Protein AF-A0A433BFC8-F1 (afdb_monomer_lite)

pLDDT: mean 86.85, std 11.7, range [45.72, 97.5]

Secondary structure (DSSP, 8-state):
-PPPPPHHHHHHS--EEEEETTTTEEEEE-TT--EEESS--HHHHHHHHHH-SEEEE--TTSS-TTTTSPPPPTT--GGGGGT-EEEES--S---HHHHTTSPP-

Sequence (105 aa):
MTQPLSTEDMLKMPNTLLYDPVGEVGAAYDGLHRLITERASPELVEYALNDGYQDAPWDPAKHDPNGDWNPLPSWLQGEVLHRCVLYWIKSGDETDEDLLKIPAA

Structure (mmCIF, N/CA/C/O backbone):
data_AF-A0A433BFC8-F1
#
_entry.id   AF-A0A433BFC8-F1
#
loop_
_atom_site.group_PDB
_atom_site.id
_atom_site.type_symbol
_atom_site.label_atom_id
_atom_site.label_alt_id
_atom_site.label_comp_id
_atom_site.label_asym_id
_atom_site.label_entity_id
_atom_site.label_seq_id
_atom_site.pdbx_PDB_ins_code
_atom_site.Cartn_x
_atom_site.Cartn_y
_atom_site.Cartn_z
_atom_site.occupancy
_atom_site.B_iso_or_equiv
_atom_site.auth_seq_id
_atom_site.auth_comp_id
_atom_site.auth_asym_id
_atom_site.auth_atom_id
_atom_site.pdbx_PDB_model_num
ATOM 1 N N . MET A 1 1 ? 17.791 16.936 -17.114 1.00 45.72 1 MET A N 1
ATOM 2 C CA . MET A 1 1 ? 18.245 15.533 -17.064 1.00 45.72 1 MET A CA 1
ATOM 3 C C . MET A 1 1 ? 17.913 15.031 -15.677 1.00 45.72 1 MET A C 1
ATOM 5 O O . MET A 1 1 ? 18.510 15.517 -14.723 1.00 45.72 1 MET A O 1
ATOM 9 N N . THR A 1 2 ? 16.896 14.186 -15.560 1.00 55.56 2 THR A N 1
ATOM 10 C CA . THR A 1 2 ? 16.537 13.542 -14.293 1.00 55.56 2 THR A CA 1
ATOM 11 C C . THR A 1 2 ? 17.558 12.435 -14.057 1.00 55.56 2 THR A C 1
ATOM 13 O O . THR A 1 2 ? 17.863 11.687 -14.985 1.00 55.56 2 THR A O 1
ATOM 16 N N . GLN A 1 3 ? 18.185 12.402 -12.882 1.00 63.12 3 GLN A N 1
ATOM 17 C CA . GLN A 1 3 ? 19.065 11.285 -12.542 1.00 63.12 3 GLN A CA 1
ATOM 18 C C . GLN A 1 3 ? 18.205 10.022 -12.404 1.00 63.12 3 GLN A C 1
ATOM 20 O O . GLN A 1 3 ? 17.099 10.137 -11.871 1.00 63.12 3 GLN A O 1
ATOM 25 N N . PRO A 1 4 ? 18.679 8.861 -12.885 1.00 72.31 4 PRO A N 1
ATOM 26 C CA . PRO A 1 4 ? 17.951 7.613 -12.716 1.00 72.31 4 PRO A CA 1
ATOM 27 C C . PRO A 1 4 ? 17.794 7.296 -11.229 1.00 72.31 4 PRO A C 1
ATOM 29 O O . PRO A 1 4 ? 18.689 7.594 -10.428 1.00 72.31 4 PRO A O 1
ATOM 32 N N . LEU A 1 5 ? 16.651 6.720 -10.857 1.00 77.38 5 LEU A N 1
ATOM 33 C CA . LEU A 1 5 ? 16.402 6.310 -9.477 1.00 77.38 5 LEU A CA 1
ATOM 34 C C . LEU A 1 5 ? 17.392 5.208 -9.086 1.00 77.38 5 LEU A C 1
ATOM 36 O O . LEU A 1 5 ? 17.720 4.325 -9.881 1.00 77.38 5 LEU A O 1
ATOM 40 N N . SER A 1 6 ? 17.890 5.252 -7.849 1.00 81.81 6 SER A N 1
ATOM 41 C CA . SER A 1 6 ? 18.718 4.155 -7.356 1.00 81.81 6 SER A CA 1
ATOM 42 C C . SER A 1 6 ? 17.851 2.911 -7.151 1.00 81.81 6 SER A C 1
ATOM 44 O O . SER A 1 6 ? 16.687 3.010 -6.758 1.00 81.81 6 SER A O 1
ATOM 46 N N . THR A 1 7 ? 18.419 1.720 -7.356 1.00 76.12 7 THR A N 1
ATOM 47 C CA . THR A 1 7 ? 17.705 0.457 -7.107 1.00 76.12 7 THR A CA 1
ATOM 48 C C . THR A 1 7 ? 17.169 0.377 -5.674 1.00 76.12 7 THR A C 1
ATOM 50 O O . THR A 1 7 ? 16.093 -0.166 -5.447 1.00 76.12 7 THR A O 1
ATOM 53 N N . GLU A 1 8 ? 17.888 0.943 -4.700 1.00 77.50 8 GLU A N 1
ATOM 54 C CA . GLU A 1 8 ? 17.451 0.964 -3.302 1.00 77.50 8 GLU A CA 1
ATOM 55 C C . GLU A 1 8 ? 16.215 1.851 -3.093 1.00 77.50 8 GLU A C 1
ATOM 57 O O . GLU A 1 8 ? 15.313 1.468 -2.346 1.00 77.50 8 GLU A O 1
ATOM 62 N N . ASP A 1 9 ? 16.142 2.998 -3.770 1.00 80.56 9 ASP A N 1
ATOM 63 C CA . ASP A 1 9 ? 14.978 3.883 -3.700 1.00 80.56 9 ASP A CA 1
ATOM 64 C C . ASP A 1 9 ? 13.767 3.239 -4.380 1.00 80.56 9 ASP A C 1
ATOM 66 O O . ASP A 1 9 ? 12.690 3.184 -3.788 1.00 80.56 9 ASP A O 1
ATOM 70 N N . MET A 1 10 ? 13.955 2.643 -5.564 1.00 79.81 10 MET A N 1
ATOM 71 C CA . MET A 1 10 ? 12.893 1.929 -6.290 1.00 79.81 10 MET A CA 1
ATOM 72 C C . MET A 1 10 ? 12.275 0.800 -5.455 1.00 79.81 10 MET A C 1
ATOM 74 O O . MET A 1 10 ? 11.057 0.599 -5.483 1.00 79.81 10 MET A O 1
ATOM 78 N N . LEU A 1 11 ? 13.108 0.084 -4.687 1.00 79.00 11 LEU A N 1
ATOM 79 C CA . LEU A 1 11 ? 12.681 -1.003 -3.805 1.00 79.00 11 LEU A CA 1
ATOM 80 C C . LEU A 1 11 ? 11.875 -0.527 -2.597 1.00 79.00 11 LEU A C 1
ATOM 82 O O . LEU A 1 11 ? 11.118 -1.327 -2.060 1.00 79.00 11 LEU A O 1
ATOM 86 N N . LYS A 1 12 ? 12.033 0.730 -2.163 1.00 83.69 12 LYS A N 1
ATOM 87 C CA . LYS A 1 12 ? 11.290 1.326 -1.036 1.00 83.69 12 LYS A CA 1
ATOM 88 C C . LYS A 1 12 ? 10.001 2.022 -1.471 1.00 83.69 12 LYS A C 1
ATOM 90 O O . LYS A 1 12 ? 9.190 2.381 -0.623 1.00 83.69 12 LYS A O 1
ATOM 95 N N . MET A 1 13 ? 9.818 2.246 -2.769 1.00 91.00 13 MET A N 1
ATOM 96 C CA . MET A 1 13 ? 8.624 2.897 -3.297 1.00 91.00 13 MET A CA 1
ATOM 97 C C . MET A 1 13 ? 7.396 1.983 -3.204 1.00 91.00 13 MET A C 1
ATOM 99 O O . MET A 1 13 ? 7.536 0.770 -3.412 1.00 91.00 13 MET A O 1
ATOM 103 N N . PRO A 1 14 ? 6.194 2.555 -3.004 1.00 94.12 14 PRO A N 1
ATOM 104 C CA . PRO A 1 14 ? 4.945 1.802 -2.988 1.00 94.12 14 PRO A CA 1
ATOM 105 C C . PRO A 1 14 ? 4.812 0.880 -4.197 1.00 94.12 14 PRO A C 1
ATOM 107 O O . PRO A 1 14 ? 5.022 1.289 -5.336 1.00 94.12 14 PRO A O 1
ATOM 110 N N . ASN A 1 15 ? 4.498 -0.379 -3.933 1.00 93.50 15 ASN A N 1
ATOM 111 C CA . ASN A 1 15 ? 4.299 -1.423 -4.930 1.00 93.50 15 ASN A CA 1
ATOM 112 C C . ASN A 1 15 ? 2.862 -1.940 -4.899 1.00 93.50 15 ASN A C 1
ATOM 114 O O . ASN A 1 15 ? 2.259 -2.154 -5.947 1.00 93.50 15 ASN A O 1
ATOM 118 N N . THR A 1 16 ? 2.299 -2.100 -3.701 1.00 94.00 16 THR A N 1
ATOM 119 C CA . THR A 1 16 ? 0.896 -2.478 -3.509 1.00 94.00 16 THR A CA 1
ATOM 120 C C . THR A 1 16 ? 0.241 -1.640 -2.419 1.00 94.00 16 THR A C 1
ATOM 122 O O . THR A 1 16 ? 0.897 -1.260 -1.446 1.00 94.00 16 THR A O 1
ATOM 125 N N . LEU A 1 17 ? -1.064 -1.417 -2.552 1.00 96.06 17 LEU A N 1
ATOM 126 C CA . LEU A 1 17 ? -1.930 -0.800 -1.553 1.00 96.06 17 LEU A CA 1
ATOM 127 C C . LEU A 1 17 ? -3.005 -1.804 -1.124 1.00 96.06 17 LEU A C 1
ATOM 129 O O . LEU A 1 17 ? -3.788 -2.263 -1.950 1.00 96.06 17 LEU A O 1
ATOM 133 N N . LEU A 1 18 ? -3.077 -2.116 0.167 1.00 95.19 18 LEU A N 1
ATOM 134 C CA . LEU A 1 18 ? -4.222 -2.807 0.750 1.00 95.19 18 LEU A CA 1
ATOM 135 C C . LEU A 1 18 ? -5.220 -1.770 1.250 1.00 95.19 18 LEU A C 1
ATOM 137 O O . LEU A 1 18 ? -4.881 -1.003 2.147 1.00 95.19 18 LEU A O 1
ATOM 141 N N . TYR A 1 19 ? -6.429 -1.752 0.704 1.00 97.19 19 TYR A N 1
ATOM 142 C CA . TYR A 1 19 ? -7.404 -0.696 0.957 1.00 97.19 19 TYR A CA 1
ATOM 143 C C . TYR A 1 19 ? -8.717 -1.245 1.516 1.00 97.19 19 TYR A C 1
ATOM 145 O O . TYR A 1 19 ? -9.269 -2.217 1.000 1.00 97.19 19 TYR A O 1
ATOM 153 N N . ASP A 1 20 ? -9.222 -0.618 2.578 1.00 96.94 20 ASP A N 1
ATOM 154 C CA . ASP A 1 20 ? -10.580 -0.798 3.086 1.00 96.94 20 ASP A CA 1
ATOM 155 C C . ASP A 1 20 ? -11.495 0.311 2.531 1.00 96.94 20 ASP A C 1
ATOM 157 O O . ASP A 1 20 ? -11.427 1.445 3.014 1.00 96.94 20 ASP A O 1
ATOM 161 N N . PRO A 1 21 ? -12.394 0.004 1.578 1.00 95.00 21 PRO A N 1
ATOM 162 C CA . PRO A 1 21 ? -13.270 1.005 0.969 1.00 95.00 21 PRO A CA 1
ATOM 163 C C . PRO A 1 21 ? -14.361 1.534 1.907 1.00 95.00 21 PRO A C 1
ATOM 165 O O . PRO A 1 21 ? -14.963 2.561 1.618 1.00 95.00 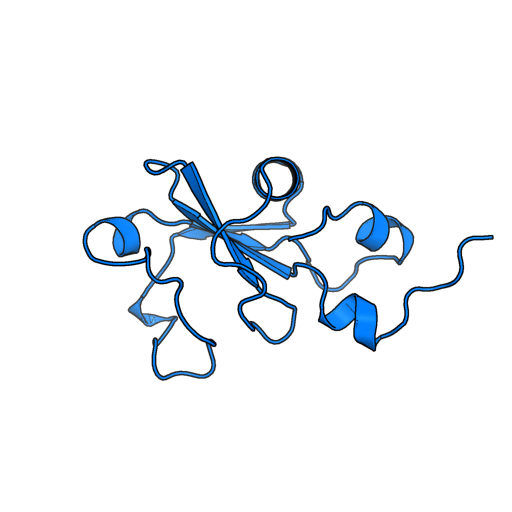21 PRO A O 1
ATOM 168 N N . VAL A 1 22 ? -14.653 0.848 3.018 1.00 95.25 22 VAL A N 1
ATOM 169 C CA . VAL A 1 22 ? -15.674 1.295 3.983 1.00 95.25 22 VAL A CA 1
ATOM 170 C C . VAL A 1 22 ? -15.053 2.169 5.069 1.00 95.25 22 VAL A C 1
ATOM 172 O O . VAL A 1 22 ? -15.661 3.141 5.506 1.00 95.25 22 VAL A O 1
ATOM 175 N N . GLY A 1 23 ? -13.860 1.797 5.536 1.00 93.25 23 GLY A N 1
ATOM 176 C CA . GLY A 1 23 ? -13.096 2.564 6.521 1.00 93.25 23 GLY A CA 1
ATOM 177 C C . GLY A 1 23 ? -12.267 3.702 5.923 1.00 93.25 23 GLY A C 1
ATOM 178 O O . GLY A 1 23 ? -11.704 4.480 6.689 1.00 93.25 23 GLY A O 1
ATOM 179 N N . GLU A 1 24 ? -12.174 3.767 4.590 1.00 95.56 24 GLU A N 1
ATOM 180 C CA . GLU A 1 24 ? -11.352 4.709 3.820 1.00 95.56 24 GLU A CA 1
ATOM 181 C C . GLU A 1 24 ? -9.898 4.763 4.321 1.00 95.56 24 GLU A C 1
ATOM 183 O O . GLU A 1 24 ? -9.304 5.828 4.494 1.00 95.56 24 GLU A O 1
ATOM 188 N N . VAL A 1 25 ? -9.313 3.589 4.5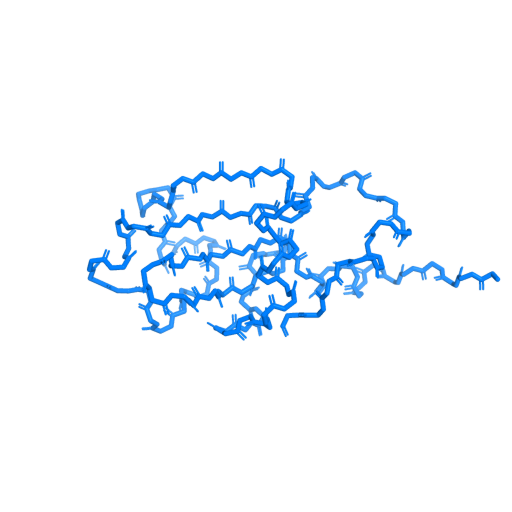77 1.00 96.25 25 VAL A N 1
ATOM 189 C CA . VAL A 1 25 ? -7.933 3.447 5.060 1.00 96.25 25 VAL A CA 1
ATOM 190 C C . VAL A 1 25 ? -7.151 2.493 4.168 1.00 96.25 25 VAL A C 1
ATOM 192 O O . VAL A 1 25 ? -7.640 1.425 3.804 1.00 96.25 25 VAL A O 1
ATOM 195 N N . GLY A 1 26 ? -5.931 2.889 3.807 1.00 96.50 26 GLY A N 1
ATOM 196 C CA . GLY A 1 26 ? -5.022 2.086 2.996 1.00 96.50 26 GLY A CA 1
ATOM 197 C C . GLY A 1 26 ? -3.679 1.867 3.682 1.00 96.50 26 GLY A C 1
ATOM 198 O O . GLY A 1 26 ? -3.178 2.773 4.338 1.00 96.50 26 GLY A O 1
ATOM 199 N N . ALA A 1 27 ? -3.083 0.690 3.512 1.00 96.12 27 ALA A N 1
ATOM 200 C CA . ALA A 1 27 ? -1.719 0.375 3.925 1.00 96.12 27 ALA A CA 1
ATOM 201 C C . ALA A 1 27 ? -0.868 0.132 2.681 1.00 96.12 27 ALA A C 1
ATOM 203 O O . ALA A 1 27 ? -1.277 -0.606 1.783 1.00 96.12 27 ALA A O 1
ATOM 204 N N . ALA A 1 28 ? 0.308 0.750 2.628 1.00 95.81 28 ALA A N 1
ATOM 205 C CA . ALA A 1 28 ? 1.204 0.647 1.484 1.00 95.81 28 ALA A CA 1
ATOM 206 C C . ALA A 1 28 ? 2.363 -0.300 1.786 1.00 95.81 28 ALA A C 1
ATOM 208 O O . ALA A 1 28 ? 2.952 -0.262 2.871 1.00 95.81 28 ALA A O 1
ATOM 209 N N . TYR A 1 29 ? 2.715 -1.107 0.792 1.00 92.94 29 TYR A N 1
ATOM 210 C CA . TYR A 1 29 ? 3.803 -2.071 0.862 1.00 92.94 29 TYR A CA 1
ATOM 211 C C . TYR A 1 29 ? 4.797 -1.848 -0.264 1.00 92.94 29 TYR A C 1
ATOM 213 O O . TYR A 1 29 ? 4.424 -1.429 -1.361 1.00 92.94 29 TYR A O 1
ATOM 221 N N . ASP A 1 30 ? 6.056 -2.162 0.006 1.00 90.88 30 ASP A N 1
ATOM 222 C CA . ASP A 1 30 ? 7.136 -2.071 -0.967 1.00 90.88 30 ASP A CA 1
ATOM 223 C C . ASP A 1 30 ? 7.223 -3.312 -1.880 1.00 90.88 30 ASP A C 1
ATOM 225 O O . ASP A 1 30 ? 6.414 -4.240 -1.787 1.00 90.88 30 ASP A O 1
ATOM 229 N N . GLY A 1 31 ? 8.197 -3.333 -2.798 1.00 85.56 31 GLY A N 1
ATOM 230 C CA . GLY A 1 31 ? 8.380 -4.438 -3.754 1.00 85.56 31 GLY A CA 1
ATOM 231 C C . GLY A 1 31 ? 8.825 -5.765 -3.125 1.00 85.56 31 GLY A C 1
ATOM 232 O O . GLY A 1 31 ? 8.726 -6.808 -3.762 1.00 85.56 31 GLY A O 1
ATOM 233 N N . LEU A 1 32 ? 9.287 -5.740 -1.871 1.00 84.31 32 LEU A N 1
ATOM 234 C CA . LEU A 1 32 ? 9.576 -6.923 -1.052 1.00 84.31 32 LEU A CA 1
ATOM 235 C C . LEU A 1 32 ? 8.410 -7.247 -0.110 1.00 84.31 32 LEU A C 1
ATOM 237 O O . LEU A 1 32 ? 8.567 -7.989 0.859 1.00 84.31 32 LEU A O 1
ATOM 241 N N . HIS A 1 33 ? 7.251 -6.653 -0.387 1.00 85.00 33 HIS A N 1
ATOM 242 C CA . HIS A 1 33 ? 6.033 -6.748 0.384 1.00 85.00 33 HIS A CA 1
ATOM 243 C C . HIS A 1 33 ? 6.157 -6.279 1.834 1.00 85.00 33 HIS A C 1
ATOM 245 O O . HIS A 1 33 ? 5.421 -6.766 2.694 1.00 85.00 33 HIS A O 1
ATOM 251 N N . ARG A 1 34 ? 7.105 -5.394 2.156 1.00 87.75 34 ARG A N 1
ATOM 252 C CA . ARG A 1 34 ? 7.280 -4.842 3.508 1.00 87.75 34 ARG A CA 1
ATOM 253 C C . ARG A 1 34 ? 6.342 -3.671 3.707 1.00 87.75 34 ARG A C 1
ATOM 255 O O . ARG A 1 34 ? 6.229 -2.824 2.827 1.00 87.75 34 ARG A O 1
ATOM 262 N N . LEU A 1 35 ? 5.692 -3.621 4.865 1.00 90.62 35 LEU A N 1
ATOM 263 C CA . LEU A 1 35 ? 4.822 -2.510 5.226 1.00 90.62 35 LEU A CA 1
ATOM 264 C C . LEU A 1 35 ? 5.646 -1.216 5.299 1.00 90.62 35 LEU A C 1
ATOM 266 O O . LEU A 1 35 ? 6.572 -1.116 6.103 1.00 90.62 35 LEU A O 1
ATOM 270 N N . ILE A 1 36 ? 5.299 -0.239 4.462 1.00 92.75 36 ILE A N 1
ATOM 271 C CA . ILE A 1 36 ? 5.881 1.108 4.493 1.00 92.75 36 ILE A CA 1
ATOM 272 C C . ILE A 1 36 ? 5.109 1.964 5.503 1.00 92.75 36 ILE A C 1
ATOM 274 O O . ILE A 1 36 ? 5.706 2.628 6.347 1.00 92.75 36 ILE A O 1
ATOM 278 N N . THR A 1 37 ? 3.774 1.921 5.435 1.00 94.75 37 THR A N 1
ATOM 279 C CA . THR A 1 37 ? 2.868 2.646 6.337 1.00 94.75 37 THR A CA 1
ATOM 280 C C . THR A 1 37 ? 1.539 1.910 6.479 1.00 94.75 37 THR A C 1
ATOM 282 O O . THR A 1 37 ? 1.031 1.333 5.517 1.00 94.75 37 THR A O 1
ATOM 285 N N . GLU A 1 38 ? 0.938 1.976 7.669 1.00 95.75 38 GLU A N 1
ATOM 286 C CA . GLU A 1 38 ? -0.440 1.515 7.891 1.00 95.75 38 GLU A CA 1
ATOM 287 C C . GLU A 1 38 ? -1.491 2.500 7.370 1.00 95.75 38 GLU A C 1
ATOM 289 O O . GLU A 1 38 ? -2.662 2.142 7.284 1.00 95.75 38 GLU A O 1
ATOM 294 N N . ARG A 1 39 ? -1.111 3.749 7.090 1.00 96.94 39 ARG A N 1
ATOM 295 C CA . ARG A 1 39 ? -2.019 4.804 6.630 1.00 96.94 39 ARG A CA 1
ATOM 296 C C . ARG A 1 39 ? -1.370 5.538 5.470 1.00 96.94 39 ARG A C 1
ATOM 298 O O . ARG A 1 39 ? -0.554 6.428 5.693 1.00 96.94 39 ARG A O 1
ATOM 305 N N . ALA A 1 40 ? -1.716 5.112 4.265 1.00 96.81 40 ALA A N 1
ATOM 306 C CA . ALA A 1 40 ? -1.285 5.722 3.024 1.00 96.81 40 ALA A CA 1
ATOM 307 C C . ALA A 1 40 ? -1.829 7.148 2.904 1.00 96.81 40 ALA A C 1
ATOM 309 O O . ALA A 1 40 ? -2.946 7.439 3.350 1.00 96.81 40 ALA A O 1
ATOM 310 N N . SER A 1 41 ? -1.041 8.023 2.287 1.00 96.88 41 SER A N 1
ATOM 311 C CA . SER A 1 41 ? -1.488 9.362 1.909 1.00 96.88 41 SER A CA 1
ATOM 312 C C . SER A 1 41 ? -2.736 9.312 1.002 1.00 96.88 41 SER A C 1
ATOM 314 O O . SER A 1 41 ? -2.879 8.376 0.205 1.00 96.88 41 SER A O 1
ATOM 316 N N . PRO A 1 42 ? -3.656 10.295 1.087 1.00 96.06 42 PRO A N 1
ATOM 317 C CA . PRO A 1 42 ? -4.806 10.377 0.184 1.00 96.06 42 PRO A CA 1
ATOM 318 C C . PRO A 1 42 ? -4.410 10.363 -1.295 1.00 96.06 42 PRO A C 1
ATOM 320 O O . PRO A 1 42 ? -5.083 9.731 -2.101 1.00 96.06 42 PRO A O 1
ATOM 323 N N . GLU A 1 43 ? -3.291 11.001 -1.635 1.00 97.00 43 GLU A N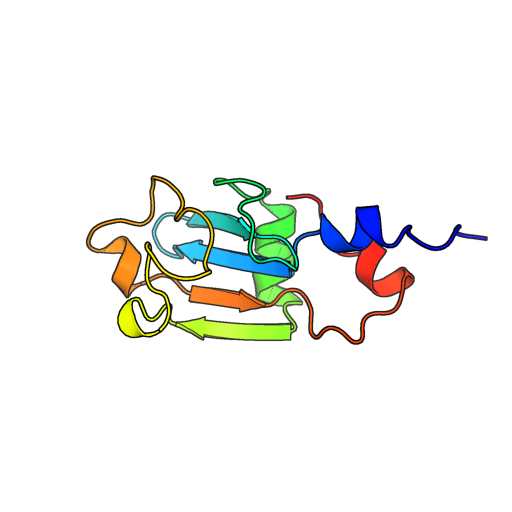 1
ATOM 324 C CA . GLU A 1 43 ? -2.752 11.053 -2.990 1.00 97.00 43 GLU A CA 1
ATOM 325 C C . GLU A 1 43 ? -2.329 9.664 -3.482 1.00 97.00 43 GLU A C 1
ATOM 327 O O . GLU A 1 43 ? -2.605 9.307 -4.626 1.00 97.00 43 GLU A O 1
ATOM 332 N N . LEU A 1 44 ? -1.694 8.851 -2.627 1.00 96.81 44 LEU A N 1
ATOM 333 C CA . LEU A 1 44 ? -1.335 7.479 -2.985 1.00 96.81 44 LEU A CA 1
ATOM 334 C C . LEU A 1 44 ? -2.569 6.590 -3.140 1.00 96.81 44 LEU A C 1
ATOM 336 O O . LEU A 1 44 ? -2.605 5.747 -4.036 1.00 96.81 44 LEU A O 1
ATOM 340 N N . VAL A 1 45 ? -3.570 6.768 -2.275 1.00 97.50 45 VAL A N 1
ATOM 341 C CA . VAL A 1 45 ? -4.849 6.059 -2.397 1.00 97.50 45 VAL A CA 1
ATOM 342 C C . VAL A 1 45 ? -5.498 6.411 -3.732 1.00 97.50 45 VAL A C 1
ATOM 344 O O . VAL A 1 45 ? -5.779 5.518 -4.524 1.00 97.50 45 VAL A O 1
ATOM 347 N N . GLU A 1 46 ? -5.664 7.699 -4.032 1.00 97.19 46 GLU A N 1
ATOM 348 C CA . GLU A 1 46 ? -6.252 8.154 -5.294 1.00 97.19 46 GLU A CA 1
ATOM 349 C C . GLU A 1 46 ? -5.492 7.610 -6.510 1.00 97.19 46 GLU A C 1
ATOM 351 O O . GLU A 1 46 ? -6.119 7.086 -7.432 1.00 97.19 46 GLU A O 1
ATOM 356 N N . TYR A 1 47 ? -4.158 7.654 -6.485 1.00 97.00 47 TYR A N 1
ATOM 357 C CA . TYR A 1 47 ? -3.324 7.096 -7.547 1.00 97.00 47 TYR A CA 1
ATOM 358 C C . TYR A 1 47 ? -3.552 5.590 -7.723 1.00 97.00 47 TYR A C 1
ATOM 360 O O . TYR A 1 47 ? -3.796 5.126 -8.830 1.00 97.00 47 TYR A O 1
ATOM 368 N N . ALA A 1 48 ? -3.530 4.806 -6.643 1.00 96.62 48 ALA A N 1
ATOM 369 C CA . ALA A 1 48 ? -3.708 3.356 -6.730 1.00 96.62 48 ALA A CA 1
ATOM 370 C C . ALA A 1 48 ? -5.093 2.956 -7.268 1.00 96.62 48 ALA A C 1
ATOM 372 O O . ALA A 1 48 ? -5.207 1.959 -7.977 1.00 96.62 48 ALA A O 1
ATOM 373 N N . LEU A 1 49 ? -6.136 3.725 -6.940 1.00 95.94 49 LEU A N 1
ATOM 374 C CA . LEU A 1 49 ? -7.509 3.444 -7.361 1.00 95.94 49 LEU A CA 1
ATOM 375 C C . LEU A 1 49 ? -7.769 3.800 -8.833 1.00 95.94 49 LEU A C 1
ATOM 377 O O . LEU A 1 49 ? -8.603 3.152 -9.463 1.00 95.94 49 LEU A O 1
ATOM 381 N N . ASN A 1 50 ? -7.101 4.828 -9.366 1.00 96.00 50 ASN A N 1
ATOM 382 C CA . ASN A 1 50 ? -7.346 5.326 -10.726 1.00 96.00 50 ASN A CA 1
ATOM 383 C C . ASN A 1 50 ? -6.296 4.866 -11.743 1.00 96.00 50 ASN A C 1
ATOM 385 O O . ASN A 1 50 ? -6.640 4.587 -12.890 1.00 96.00 50 ASN A O 1
ATOM 389 N N . ASP A 1 51 ? -5.036 4.788 -11.320 1.00 94.38 51 ASP A N 1
ATOM 390 C CA . ASP A 1 51 ? -3.868 4.535 -12.169 1.00 94.38 51 ASP A CA 1
ATOM 391 C C . ASP A 1 51 ? -3.138 3.230 -11.799 1.00 94.38 51 ASP A C 1
ATOM 393 O O . ASP A 1 51 ? -2.110 2.901 -12.392 1.00 94.38 51 ASP A O 1
ATOM 397 N N . GLY A 1 52 ? -3.656 2.474 -10.824 1.00 90.94 52 GLY A N 1
ATOM 398 C CA . GLY A 1 52 ? -3.123 1.168 -10.449 1.00 90.94 52 GLY A CA 1
ATOM 399 C C . GLY A 1 52 ? -3.115 0.184 -11.621 1.00 90.94 52 GLY A C 1
ATOM 400 O O . GLY A 1 52 ? -3.999 0.179 -12.476 1.00 90.94 52 GLY A O 1
ATOM 401 N N . TYR A 1 53 ? -2.109 -0.686 -11.643 1.00 93.56 53 TYR A N 1
ATOM 402 C CA . TYR A 1 53 ? -1.931 -1.698 -12.680 1.00 93.56 53 TYR A CA 1
ATOM 403 C C . TYR A 1 53 ? -3.052 -2.749 -12.676 1.00 93.56 53 TYR A C 1
ATOM 405 O O . TYR A 1 53 ? -3.545 -3.142 -13.734 1.00 93.56 53 TYR A O 1
ATOM 413 N N . GLN A 1 54 ? -3.441 -3.224 -11.492 1.00 95.00 54 GLN A N 1
ATOM 414 C CA . GLN A 1 54 ? -4.529 -4.187 -11.314 1.00 95.00 54 GLN A CA 1
ATOM 415 C C . GLN A 1 54 ? -5.033 -4.177 -9.869 1.00 95.00 54 GLN A C 1
ATOM 417 O O . GLN A 1 54 ? -4.338 -3.715 -8.961 1.00 95.00 54 GLN A O 1
ATOM 422 N N . ASP A 1 55 ? -6.195 -4.780 -9.643 1.00 95.25 55 ASP A N 1
ATOM 423 C CA . ASP A 1 55 ? -6.769 -4.985 -8.320 1.00 95.25 55 ASP A CA 1
ATOM 424 C C . ASP A 1 55 ? -7.357 -6.393 -8.154 1.00 95.25 55 ASP A C 1
ATOM 426 O O . ASP A 1 55 ? -7.686 -7.086 -9.120 1.00 95.25 55 ASP A O 1
ATOM 430 N N . ALA A 1 56 ? -7.459 -6.839 -6.904 1.00 93.62 56 ALA A N 1
ATOM 431 C CA . ALA A 1 56 ? -8.154 -8.067 -6.548 1.00 93.62 56 ALA A CA 1
ATOM 432 C C . ALA A 1 56 ? -8.695 -7.999 -5.113 1.00 93.62 56 ALA A C 1
ATOM 434 O O . ALA A 1 56 ? -8.066 -7.386 -4.246 1.00 93.62 56 ALA A O 1
ATOM 435 N N . PRO A 1 57 ? -9.813 -8.685 -4.810 1.00 93.25 57 PRO A N 1
ATOM 436 C CA . PRO A 1 57 ? -10.251 -8.865 -3.432 1.00 93.25 57 PRO A CA 1
ATOM 437 C C . PRO A 1 57 ? -9.143 -9.479 -2.574 1.00 93.25 57 PRO A C 1
ATOM 439 O O . PRO A 1 57 ? -8.449 -10.406 -3.008 1.00 93.25 57 PRO A O 1
ATOM 442 N N . TRP A 1 58 ? -9.001 -8.994 -1.341 1.00 88.81 58 TRP A N 1
ATOM 443 C CA . TRP A 1 58 ? -8.101 -9.603 -0.375 1.00 88.81 58 TRP A CA 1
ATOM 444 C C . TRP A 1 58 ? -8.561 -11.025 -0.052 1.00 88.81 58 TRP A C 1
ATOM 446 O O . TRP A 1 58 ? -9.706 -11.261 0.334 1.00 88.81 58 TRP A O 1
ATOM 456 N N . ASP A 1 59 ? -7.644 -11.978 -0.188 1.00 84.75 59 ASP A N 1
ATOM 457 C CA . ASP A 1 59 ? -7.886 -13.386 0.112 1.00 84.75 59 ASP A CA 1
ATOM 458 C C . ASP A 1 59 ? -6.971 -13.824 1.262 1.00 84.75 59 ASP A C 1
ATOM 460 O O . ASP A 1 59 ? -5.806 -14.123 1.001 1.00 84.75 59 ASP A O 1
ATOM 464 N N . PRO A 1 60 ? -7.460 -13.894 2.516 1.00 77.12 60 PRO A N 1
ATOM 465 C CA . PRO A 1 60 ? -6.642 -14.284 3.665 1.00 77.12 60 PRO A CA 1
ATOM 466 C C . PRO A 1 60 ? -5.997 -15.671 3.529 1.00 77.12 60 PRO A C 1
ATOM 468 O O . PRO A 1 60 ? -4.982 -15.937 4.164 1.00 77.12 60 PRO A O 1
ATOM 471 N N . ALA A 1 61 ? -6.564 -16.573 2.717 1.00 76.38 61 ALA A N 1
ATOM 472 C CA . ALA A 1 61 ? -6.039 -17.929 2.553 1.00 76.38 61 ALA A CA 1
ATOM 473 C C . ALA A 1 61 ? -4.813 -17.985 1.628 1.00 76.38 61 ALA A C 1
ATOM 475 O O . ALA A 1 61 ? -4.000 -18.900 1.741 1.00 76.38 61 ALA A O 1
ATOM 476 N N . LYS A 1 62 ? -4.667 -17.012 0.721 1.00 72.38 62 LYS A N 1
ATOM 477 C CA . LYS A 1 62 ? -3.486 -16.864 -0.153 1.00 72.38 62 LYS A CA 1
ATOM 478 C C . LYS A 1 62 ? -2.357 -16.069 0.494 1.00 72.38 62 LYS A C 1
ATOM 480 O O . LYS A 1 62 ? -1.279 -15.941 -0.075 1.00 72.38 62 LYS A O 1
ATOM 485 N N . HIS A 1 63 ? -2.631 -15.527 1.667 1.00 66.88 63 HIS A N 1
ATOM 486 C CA . HIS A 1 63 ? -1.936 -14.395 2.230 1.00 66.88 63 HIS A CA 1
ATOM 487 C C . HIS A 1 63 ? -1.804 -14.619 3.733 1.00 66.88 63 HIS A C 1
ATOM 489 O O . HIS A 1 63 ? -2.448 -13.969 4.556 1.00 66.88 63 HIS A O 1
ATOM 495 N N . ASP A 1 64 ? -1.020 -15.648 4.058 1.00 56.78 64 ASP A N 1
ATOM 496 C CA . ASP A 1 64 ? -0.792 -16.097 5.424 1.00 56.78 64 ASP A CA 1
ATOM 497 C C . ASP A 1 64 ? -0.112 -14.975 6.232 1.00 56.78 64 ASP A C 1
ATOM 499 O O . ASP A 1 64 ? 0.975 -14.543 5.844 1.00 56.78 64 ASP A O 1
ATOM 503 N N . PRO A 1 65 ? -0.686 -14.518 7.363 1.00 53.34 65 PRO A N 1
ATOM 504 C CA . PRO A 1 65 ? -0.019 -13.587 8.280 1.00 53.34 65 PRO A CA 1
ATOM 505 C C . PRO A 1 65 ? 1.291 -14.126 8.881 1.00 53.34 65 PRO A C 1
ATOM 507 O O . PRO A 1 65 ? 2.035 -13.362 9.489 1.00 53.34 65 PRO A O 1
ATOM 510 N N . ASN A 1 66 ? 1.557 -15.430 8.749 1.00 54.62 66 ASN A N 1
ATOM 511 C CA . ASN A 1 66 ? 2.817 -16.087 9.109 1.00 54.62 66 ASN A CA 1
ATOM 512 C C . ASN A 1 66 ? 3.659 -16.491 7.881 1.00 54.62 66 ASN A C 1
ATOM 514 O O . ASN A 1 66 ? 4.709 -17.114 8.050 1.00 54.62 66 ASN A O 1
ATOM 518 N N . GLY A 1 67 ? 3.184 -16.201 6.665 1.00 57.38 67 GLY A N 1
ATOM 519 C CA . GLY A 1 67 ? 3.899 -16.443 5.413 1.00 57.38 67 GLY A CA 1
ATOM 520 C C . GLY A 1 67 ? 4.891 -15.324 5.094 1.00 57.38 67 GLY A C 1
ATOM 521 O O . GLY A 1 67 ? 5.121 -14.431 5.903 1.00 57.38 67 GLY A O 1
ATOM 522 N N . ASP A 1 68 ? 5.454 -15.332 3.883 1.00 56.09 68 ASP A N 1
ATOM 523 C CA . ASP A 1 68 ? 6.429 -14.318 3.436 1.00 56.09 68 ASP A CA 1
ATOM 524 C C . ASP A 1 68 ? 5.836 -12.898 3.311 1.00 56.09 68 ASP A C 1
ATOM 526 O O . ASP A 1 68 ? 6.549 -11.948 2.971 1.00 56.09 68 ASP A O 1
ATOM 530 N N . TRP A 1 69 ? 4.537 -12.727 3.588 1.00 61.53 69 TRP A N 1
ATOM 531 C CA . TRP A 1 69 ? 3.936 -11.407 3.659 1.00 61.53 69 TRP A CA 1
ATOM 532 C C . TRP A 1 69 ? 4.251 -10.749 5.005 1.00 61.53 69 TRP A C 1
ATOM 534 O O . TRP A 1 69 ? 3.854 -11.227 6.065 1.00 61.53 69 TRP A O 1
ATOM 544 N N . ASN A 1 70 ? 4.993 -9.640 4.954 1.00 65.31 70 ASN A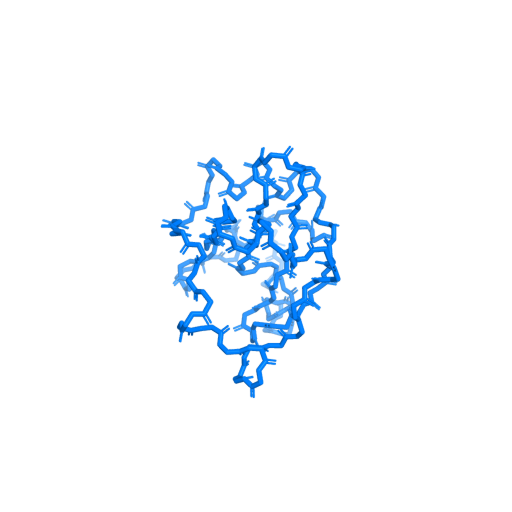 N 1
ATOM 545 C CA . ASN A 1 70 ? 5.347 -8.823 6.118 1.00 65.31 70 ASN A CA 1
ATOM 546 C C . ASN A 1 70 ? 4.084 -8.249 6.817 1.00 65.31 70 ASN A C 1
ATOM 548 O O . ASN A 1 70 ? 2.974 -8.424 6.313 1.00 65.31 70 ASN A O 1
ATOM 552 N N . PRO A 1 71 ? 4.203 -7.575 7.985 1.00 81.19 71 PRO A N 1
ATOM 553 C CA . PRO A 1 71 ? 3.109 -7.484 8.943 1.00 81.19 71 PRO A CA 1
ATOM 554 C C . PRO A 1 71 ? 1.847 -6.867 8.335 1.00 81.19 71 PRO A C 1
ATOM 556 O O . PRO A 1 71 ? 1.887 -5.837 7.655 1.00 81.19 71 PRO A O 1
ATOM 559 N N . LEU A 1 72 ? 0.717 -7.512 8.623 1.00 87.56 72 LEU A N 1
ATOM 560 C CA . LEU A 1 72 ? -0.603 -6.945 8.376 1.00 87.56 72 LEU A CA 1
ATOM 561 C C . LEU A 1 72 ? -0.741 -5.644 9.179 1.00 87.56 72 LEU A C 1
ATOM 563 O O . LEU A 1 72 ? -0.228 -5.567 10.301 1.00 87.56 72 LEU A O 1
ATOM 567 N N . PRO A 1 73 ? -1.426 -4.623 8.643 1.00 91.12 73 PRO A N 1
ATOM 568 C CA . PRO A 1 73 ? -1.602 -3.387 9.371 1.00 91.12 73 PRO A CA 1
ATOM 569 C C . PRO A 1 73 ? -2.571 -3.642 10.528 1.00 91.12 73 PRO A C 1
ATOM 571 O O . PRO A 1 73 ? -3.505 -4.439 10.411 1.00 91.12 73 PRO A O 1
ATOM 574 N N . SER A 1 74 ? -2.377 -2.950 11.648 1.00 91.81 74 SER A N 1
ATOM 575 C CA . SER A 1 74 ? -3.135 -3.184 12.885 1.00 91.81 74 SER A CA 1
ATOM 576 C C . SER A 1 74 ? -4.664 -3.092 12.739 1.00 91.81 74 SER A C 1
ATOM 578 O O . SER A 1 74 ? -5.408 -3.665 13.536 1.00 91.81 74 SER A O 1
ATOM 580 N N . TRP A 1 75 ? -5.149 -2.383 11.717 1.00 93.00 75 TRP A N 1
ATOM 581 C CA . TRP A 1 75 ? -6.570 -2.219 11.424 1.00 93.00 75 TRP A CA 1
ATOM 582 C C . TRP A 1 75 ? -7.184 -3.367 10.605 1.00 93.00 75 TRP A C 1
ATOM 584 O O . TRP A 1 75 ? -8.411 -3.469 10.546 1.00 93.00 75 TRP A O 1
ATOM 594 N N . LEU A 1 76 ? -6.379 -4.238 9.987 1.00 91.00 76 LEU A N 1
ATOM 595 C CA . LEU A 1 76 ? -6.861 -5.333 9.142 1.00 91.00 76 LEU A CA 1
ATOM 596 C C . LEU A 1 76 ? -7.279 -6.534 9.999 1.00 91.00 76 LEU A C 1
ATOM 598 O O . LEU A 1 76 ? -6.551 -7.511 10.165 1.00 91.00 76 LEU A O 1
ATOM 602 N N . GLN A 1 77 ? -8.480 -6.451 10.560 1.00 88.56 77 GLN A N 1
ATOM 603 C CA . GLN A 1 77 ? -9.027 -7.466 11.455 1.00 88.56 77 GLN A CA 1
ATOM 604 C C . GLN A 1 77 ? -10.554 -7.558 11.348 1.00 88.56 77 GLN A C 1
ATOM 606 O O . GLN A 1 77 ? -11.229 -6.611 10.940 1.00 88.56 77 GLN A O 1
ATOM 611 N N . GLY A 1 78 ? -11.111 -8.707 11.740 1.00 88.56 78 GLY A N 1
ATOM 612 C CA . GLY A 1 78 ? -12.556 -8.954 11.715 1.00 88.56 78 GLY A CA 1
ATOM 613 C C . GLY A 1 78 ? -13.155 -8.777 10.317 1.00 88.56 78 GLY A C 1
ATOM 614 O O . GLY A 1 78 ? -12.594 -9.248 9.334 1.00 88.56 78 GLY A O 1
ATOM 615 N N . GLU A 1 79 ? -14.270 -8.054 10.226 1.00 88.00 79 GLU A N 1
ATOM 616 C CA . GLU A 1 79 ? -14.987 -7.795 8.964 1.00 88.00 79 GLU A CA 1
ATOM 617 C C . GLU A 1 79 ? -14.142 -7.066 7.906 1.00 88.00 79 GLU A C 1
ATOM 619 O O . GLU A 1 79 ? -14.427 -7.162 6.713 1.00 88.00 79 GLU A O 1
ATOM 624 N N . VAL A 1 80 ? -13.092 -6.345 8.319 1.00 90.00 80 VAL A N 1
ATOM 625 C CA . VAL A 1 80 ? -12.213 -5.615 7.394 1.00 90.00 80 VAL A CA 1
ATOM 626 C C . VAL A 1 80 ? -11.468 -6.585 6.469 1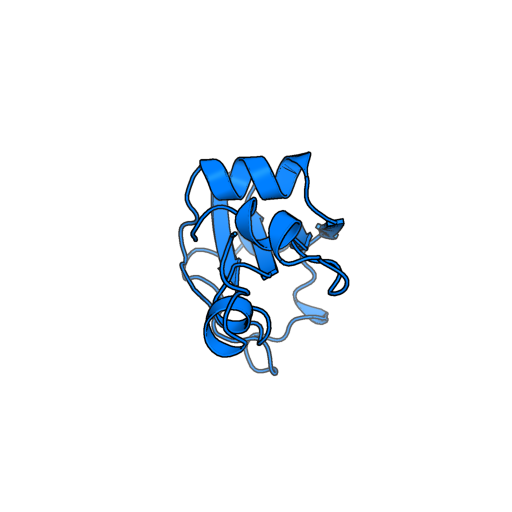.00 90.00 80 VAL A C 1
ATOM 628 O O . VAL A 1 80 ? -11.359 -6.335 5.271 1.00 90.00 80 VAL A O 1
ATOM 631 N N . LEU A 1 81 ? -11.060 -7.750 6.989 1.00 86.44 81 LEU A N 1
ATOM 632 C CA . LEU A 1 81 ? -10.351 -8.785 6.224 1.00 86.44 81 LEU A CA 1
ATOM 633 C C . LEU A 1 81 ? -11.129 -9.262 4.995 1.00 86.44 81 LEU A C 1
ATOM 635 O O . LEU A 1 81 ? -10.523 -9.666 4.012 1.00 86.44 81 LEU A O 1
ATOM 639 N N . HIS A 1 82 ? -12.459 -9.241 5.044 1.00 87.50 82 HIS A N 1
ATOM 640 C CA . HIS A 1 82 ? -13.302 -9.802 3.987 1.00 87.50 82 HIS A CA 1
ATOM 641 C C . HIS A 1 82 ? -13.776 -8.770 2.960 1.00 87.50 82 HIS A C 1
ATOM 643 O O . HIS A 1 82 ? -14.388 -9.149 1.963 1.00 87.50 82 HIS A O 1
ATOM 649 N N . ARG A 1 83 ? -13.516 -7.479 3.195 1.00 92.44 83 ARG A N 1
ATOM 650 C CA . ARG A 1 83 ? -13.936 -6.385 2.303 1.00 92.44 83 ARG A CA 1
ATOM 651 C C . ARG A 1 83 ? -12.780 -5.612 1.682 1.00 92.44 83 ARG A C 1
ATOM 653 O O . ARG A 1 83 ? -13.019 -4.792 0.800 1.00 92.44 83 ARG A O 1
ATOM 660 N N . CYS A 1 84 ? -11.558 -5.836 2.158 1.00 94.44 84 CYS A N 1
ATOM 661 C CA . CYS A 1 84 ? -10.387 -5.179 1.607 1.00 94.44 84 CYS A CA 1
ATOM 662 C C . CYS A 1 84 ? -10.095 -5.617 0.174 1.00 94.44 84 CYS A C 1
ATOM 664 O O . CYS A 1 84 ? -10.370 -6.747 -0.232 1.00 94.44 84 CYS A O 1
ATOM 666 N N . VAL A 1 85 ? -9.476 -4.706 -0.565 1.00 95.19 85 VAL A N 1
ATOM 667 C CA . VAL A 1 85 ? -9.004 -4.909 -1.932 1.00 95.19 85 VAL A CA 1
ATOM 668 C C . VAL A 1 85 ? -7.508 -4.631 -1.949 1.00 95.19 85 VAL A C 1
ATOM 670 O O . VAL A 1 85 ? -7.041 -3.669 -1.337 1.00 95.19 85 VAL A O 1
ATOM 673 N N . LEU A 1 86 ? -6.752 -5.494 -2.615 1.00 94.31 86 LEU A N 1
ATOM 674 C CA . LEU A 1 86 ? -5.346 -5.268 -2.896 1.00 94.31 86 LEU A CA 1
ATOM 675 C C . LEU A 1 86 ? -5.222 -4.640 -4.283 1.00 94.31 86 LEU A C 1
ATOM 677 O O . LEU A 1 86 ? -5.652 -5.234 -5.268 1.00 94.31 86 LEU A O 1
ATOM 681 N N . TYR A 1 87 ? -4.599 -3.472 -4.346 1.00 95.69 87 TYR A N 1
ATOM 682 C CA . TYR A 1 87 ? -4.231 -2.788 -5.578 1.00 95.69 87 TYR A CA 1
ATOM 683 C C . TYR A 1 87 ? -2.734 -2.952 -5.808 1.00 95.69 87 TYR A C 1
ATOM 685 O O . TYR A 1 87 ? -1.923 -2.679 -4.920 1.00 95.69 87 TYR A O 1
ATOM 693 N N . TRP A 1 88 ? -2.350 -3.368 -7.007 1.00 94.94 88 TRP A N 1
ATOM 694 C CA . TRP A 1 88 ? -0.971 -3.312 -7.467 1.00 94.94 88 TRP A CA 1
ATOM 695 C C . TRP A 1 88 ? -0.750 -1.975 -8.150 1.00 94.94 88 TRP A C 1
ATOM 697 O O . TRP A 1 88 ? -1.392 -1.659 -9.145 1.00 94.94 88 TRP A O 1
ATOM 707 N N . ILE A 1 89 ? 0.169 -1.194 -7.598 1.00 95.12 89 ILE A N 1
ATOM 708 C CA . IL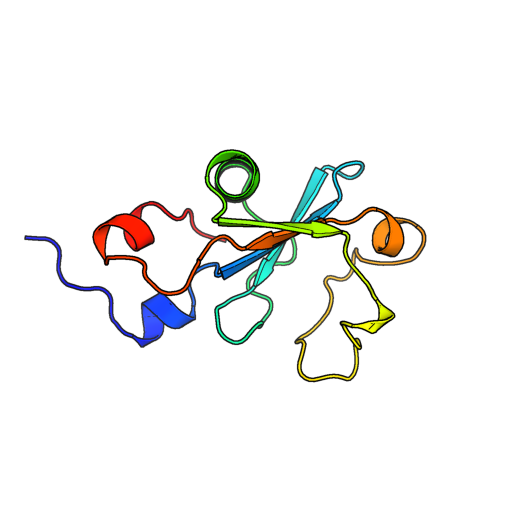E A 1 89 ? 0.565 0.111 -8.126 1.00 95.12 89 ILE A CA 1
ATOM 709 C C . ILE A 1 89 ? 1.529 -0.093 -9.298 1.00 95.12 89 ILE A C 1
ATOM 711 O O . ILE A 1 89 ? 1.476 0.637 -10.280 1.00 95.12 89 ILE A O 1
ATOM 715 N N . LYS A 1 90 ? 2.385 -1.116 -9.199 1.00 91.31 90 LYS A N 1
ATOM 716 C CA . LYS A 1 90 ? 3.398 -1.461 -10.196 1.00 91.31 90 LYS A CA 1
ATOM 717 C C . LYS A 1 90 ? 3.094 -2.805 -10.859 1.00 91.31 90 LYS A C 1
ATOM 719 O O . LYS A 1 90 ? 2.675 -3.759 -10.204 1.00 91.31 90 LYS A O 1
ATOM 724 N N . SER A 1 91 ? 3.368 -2.863 -12.152 1.00 87.88 91 SER A N 1
ATOM 725 C CA . SER A 1 91 ? 3.495 -4.051 -12.997 1.00 87.88 91 SER A CA 1
ATOM 726 C C . SER A 1 91 ? 4.888 -4.691 -12.925 1.00 87.88 91 SER A C 1
ATOM 728 O O . SER A 1 91 ? 5.005 -5.903 -13.093 1.00 87.88 91 SER A O 1
ATOM 730 N N . GLY A 1 92 ? 5.931 -3.895 -12.643 1.00 84.06 92 GLY A N 1
ATOM 731 C CA . GLY A 1 92 ? 7.338 -4.306 -12.674 1.00 84.06 92 GLY A CA 1
ATOM 732 C C . GLY A 1 92 ? 8.091 -3.897 -13.946 1.00 84.06 92 GLY A C 1
ATOM 733 O O . GLY A 1 92 ? 9.311 -4.051 -13.989 1.00 84.06 92 GLY A O 1
ATOM 734 N N . ASP A 1 93 ? 7.392 -3.351 -14.946 1.00 86.19 93 ASP A N 1
ATOM 735 C CA . ASP A 1 93 ? 7.957 -2.880 -16.219 1.00 86.19 93 ASP A CA 1
ATOM 736 C C . ASP A 1 93 ? 8.009 -1.336 -16.310 1.00 86.19 93 ASP A C 1
ATOM 738 O O . ASP A 1 93 ? 8.112 -0.767 -17.400 1.00 86.19 93 ASP A O 1
ATOM 742 N N . GLU A 1 94 ? 7.911 -0.631 -15.177 1.00 87.94 94 GLU A N 1
ATOM 743 C CA . GLU A 1 94 ? 7.877 0.836 -15.143 1.00 87.94 94 GLU A CA 1
ATOM 744 C C . GLU A 1 94 ? 9.189 1.466 -15.624 1.00 87.94 94 GLU A C 1
ATOM 746 O O . GLU A 1 94 ? 10.289 1.024 -15.281 1.00 87.94 94 GLU A O 1
ATOM 751 N N . THR A 1 95 ? 9.079 2.581 -16.350 1.00 88.12 95 THR A N 1
ATOM 752 C CA . THR A 1 95 ? 10.226 3.468 -16.577 1.00 88.12 95 THR A CA 1
ATOM 753 C C . THR A 1 95 ? 10.500 4.333 -15.341 1.00 88.12 95 THR A C 1
ATOM 755 O O . THR A 1 95 ? 9.612 4.558 -14.519 1.00 88.12 95 THR A O 1
ATOM 758 N N . ASP A 1 96 ? 11.703 4.907 -15.229 1.00 85.94 96 ASP A N 1
ATOM 759 C CA . ASP A 1 96 ? 12.022 5.871 -14.162 1.00 85.94 96 ASP A CA 1
ATOM 760 C C . ASP A 1 96 ? 11.025 7.044 -14.111 1.00 85.94 96 ASP A C 1
ATOM 762 O O . ASP A 1 96 ? 10.690 7.532 -13.033 1.00 85.94 96 ASP A O 1
ATOM 766 N N . GLU A 1 97 ? 10.520 7.492 -15.267 1.00 86.94 97 GLU A N 1
ATOM 767 C CA . GLU A 1 97 ? 9.519 8.563 -15.339 1.00 86.94 97 GLU A CA 1
ATOM 768 C C . GLU A 1 97 ? 8.154 8.130 -14.798 1.00 86.94 97 GLU A C 1
ATOM 770 O O . GLU A 1 97 ? 7.451 8.950 -14.208 1.00 86.94 97 GLU A O 1
ATOM 775 N N . ASP A 1 98 ? 7.775 6.864 -14.977 1.00 89.12 98 ASP A N 1
ATOM 776 C CA . ASP A 1 98 ? 6.535 6.318 -14.421 1.00 89.12 98 ASP A CA 1
ATOM 777 C C . ASP A 1 98 ? 6.646 6.147 -12.912 1.00 89.12 98 ASP A C 1
ATOM 779 O O . ASP A 1 98 ? 5.745 6.551 -12.179 1.00 89.12 98 ASP A O 1
ATOM 783 N N . LEU A 1 99 ? 7.794 5.660 -12.436 1.00 87.75 99 LEU A N 1
ATOM 784 C CA . LEU A 1 99 ? 8.068 5.537 -11.009 1.00 87.75 99 LEU A CA 1
ATOM 785 C C . LEU A 1 99 ? 7.956 6.891 -10.306 1.00 87.75 99 LEU A C 1
ATOM 787 O O . LEU A 1 99 ? 7.308 6.985 -9.269 1.00 87.75 99 LEU A O 1
ATOM 791 N N . LEU A 1 100 ? 8.501 7.962 -10.886 1.00 89.50 100 LEU A N 1
ATOM 792 C CA . LEU A 1 100 ? 8.430 9.307 -10.302 1.00 89.50 100 LEU A CA 1
ATOM 793 C C . LEU A 1 100 ? 7.008 9.885 -10.189 1.00 89.50 100 LEU A C 1
ATOM 795 O O . LEU A 1 100 ? 6.827 10.875 -9.478 1.00 89.50 100 LEU A O 1
ATOM 799 N N . LYS A 1 101 ? 6.005 9.303 -10.862 1.00 91.50 101 LYS A N 1
ATOM 800 C CA . LYS A 1 101 ? 4.593 9.698 -10.712 1.00 91.50 101 LYS A CA 1
ATOM 801 C C . LYS A 1 101 ? 3.943 9.078 -9.478 1.00 91.50 101 LYS A C 1
ATOM 803 O O . LYS A 1 101 ? 2.934 9.606 -9.023 1.00 91.50 101 LYS A O 1
ATOM 808 N N . ILE A 1 102 ? 4.499 7.984 -8.951 1.00 92.38 102 ILE A N 1
ATOM 809 C CA . ILE A 1 102 ? 3.944 7.272 -7.798 1.00 92.38 102 ILE A CA 1
ATOM 810 C C . ILE A 1 102 ? 4.114 8.150 -6.547 1.00 92.38 102 ILE A C 1
ATOM 812 O O . ILE A 1 102 ? 5.253 8.459 -6.175 1.00 92.38 102 ILE A O 1
ATOM 816 N N . PRO A 1 103 ? 3.017 8.545 -5.872 1.00 92.00 103 PRO A N 1
ATOM 817 C CA . PRO A 1 103 ? 3.101 9.329 -4.646 1.00 92.00 103 PRO A CA 1
ATOM 818 C C . PRO A 1 103 ? 3.827 8.580 -3.525 1.00 92.00 103 PRO A C 1
ATOM 820 O O . PRO A 1 103 ? 3.880 7.349 -3.491 1.00 92.00 103 PRO A O 1
ATOM 823 N N . ALA A 1 104 ? 4.377 9.328 -2.571 1.00 88.06 104 ALA A N 1
ATOM 824 C CA . ALA A 1 104 ? 4.949 8.729 -1.373 1.00 88.06 104 ALA A CA 1
ATOM 825 C C . ALA A 1 104 ? 3.865 8.040 -0.520 1.00 88.06 104 ALA A C 1
ATOM 827 O O . ALA A 1 104 ? 2.708 8.472 -0.495 1.00 88.06 104 ALA A O 1
ATOM 828 N N . ALA A 1 105 ? 4.284 6.978 0.173 1.00 81.44 105 ALA A N 1
ATOM 829 C CA . ALA A 1 105 ? 3.466 6.211 1.110 1.00 81.44 105 ALA A CA 1
ATOM 830 C C . ALA A 1 105 ? 2.917 7.073 2.249 1.00 81.44 105 ALA A C 1
ATOM 832 O O . ALA A 1 105 ? 3.730 7.755 2.912 1.00 81.44 105 ALA A O 1
#

Foldseek 3Di:
DDDFDDPVRQQLAFFKWKAQPVVRAIWTAGPQLATNGRGDDPLLVVLQVPVFPDKDFQDCVVPPCPPSHYHDRPPCDDPSNRRIMMTGRDPPPDDSVSSVSRDGD

Radius of gyration: 13.61 Å; chains: 1; bounding box: 35×34×30 Å